Protein AF-A0A0S3PQ22-F1 (afdb_monomer)

Sequence (115 aa):
MLKAAATLPDRRFCWLDGYDRAPSRVWTDNAYGLLGLPLTERETPEWMAVWERDKINAMLTHIERLSGCAWDKTLARIRHISAHDLYATYIRHETALRRSLAYEAKNRAAFAAIT

Mean predicted aligned error: 11.44 Å

Secondary structure (DSSP, 8-state):
--------SSS---------SSTHHHHHHHHHHHTT--GGG--PPPS-----HHHHHHHHHHHHHHHTS-HHHHHHT-SS--HHHHHHHHHHHHHHHHHHHHHHHHHHHHHHT--

Radius of gyration: 17.68 Å; Cα contacts (8 Å, |Δi|>4): 68; chains: 1; bounding box: 52×41×41 Å

Solvent-accessible surface area (backbone atoms only — not comparable to full-atom values): 7324 Å² total; per-residue (Å²): 134,94,79,78,87,79,85,67,98,57,100,67,88,76,87,85,70,91,72,78,84,70,62,60,58,56,16,45,52,48,28,30,58,57,68,74,44,68,80,86,79,69,70,86,68,81,92,77,73,83,89,48,70,70,57,53,52,53,49,43,53,50,34,18,64,76,68,76,42,58,46,68,65,58,54,72,72,54,79,66,74,40,71,64,46,33,49,41,48,43,65,75,40,41,71,59,54,54,49,55,51,54,50,51,52,51,50,52,53,56,55,63,74,77,109

pLDDT: mean 74.69, std 19.52, range [33.69, 95.5]

Organism: NCBI:txid1333996

Foldseek 3Di:
DDDDDDDDPDPDPPPDDDDDPPLLVLQLVVLCVLQVHDCVVGDRFDPDDDDDPVLVVVLQVSSCVVVVHHSVVSVVVDPRYDPRSNSSVCVVCVVVSVVVVVVVVVVVVVVVVVD

Structure (mmCIF, N/CA/C/O backbone):
data_AF-A0A0S3PQ22-F1
#
_entry.id   AF-A0A0S3PQ22-F1
#
loop_
_atom_site.group_PDB
_atom_site.id
_atom_site.type_symbol
_atom_site.label_atom_id
_atom_site.label_alt_id
_atom_site.label_comp_id
_atom_site.label_asym_id
_atom_site.label_entity_id
_atom_site.label_seq_id
_atom_site.pdbx_PDB_ins_code
_atom_site.Cartn_x
_atom_site.Cartn_y
_atom_site.Cartn_z
_atom_site.occupancy
_atom_site.B_iso_or_equiv
_atom_site.auth_seq_id
_atom_site.auth_comp_id
_atom_site.auth_asym_id
_atom_site.auth_atom_id
_atom_site.pdbx_PDB_model_num
ATOM 1 N N . MET A 1 1 ? 21.312 -24.078 -21.806 1.00 36.19 1 MET A N 1
ATOM 2 C CA . MET A 1 1 ? 22.586 -23.444 -22.211 1.00 36.19 1 MET A CA 1
ATOM 3 C C . MET A 1 1 ? 23.017 -22.545 -21.055 1.00 36.19 1 MET A C 1
ATOM 5 O O . MET A 1 1 ? 22.344 -21.560 -20.801 1.00 36.19 1 MET A O 1
ATOM 9 N N . LEU A 1 2 ? 24.028 -22.942 -20.275 1.00 39.50 2 LEU A N 1
ATOM 10 C CA . LEU A 1 2 ? 24.574 -22.142 -19.167 1.00 39.50 2 LEU A CA 1
ATOM 11 C C . LEU A 1 2 ? 25.301 -20.910 -19.721 1.00 39.50 2 LEU A C 1
ATOM 13 O O . LEU A 1 2 ? 26.214 -21.100 -20.523 1.00 39.50 2 LEU A O 1
ATOM 17 N N . LYS A 1 3 ? 24.974 -19.691 -19.263 1.00 33.69 3 LYS A N 1
ATOM 18 C CA . LYS A 1 3 ? 25.870 -18.525 -19.375 1.00 33.69 3 LYS A CA 1
ATOM 19 C C . LYS A 1 3 ? 25.779 -17.592 -18.155 1.00 33.69 3 LYS A C 1
ATOM 21 O O . LYS A 1 3 ? 24.798 -16.895 -17.967 1.00 33.69 3 LYS A O 1
ATOM 26 N N . ALA A 1 4 ? 26.865 -17.650 -17.381 1.00 34.12 4 ALA A N 1
ATOM 27 C CA . ALA A 1 4 ? 27.510 -16.640 -16.536 1.00 34.12 4 ALA A CA 1
ATOM 28 C C . ALA A 1 4 ? 26.653 -15.747 -15.614 1.00 34.12 4 ALA A C 1
ATOM 30 O O . ALA A 1 4 ? 26.206 -14.673 -16.000 1.00 34.12 4 ALA A O 1
ATOM 31 N N . ALA A 1 5 ? 26.612 -16.119 -14.329 1.00 36.78 5 ALA A N 1
ATOM 32 C CA . ALA A 1 5 ? 26.446 -15.158 -13.244 1.00 36.78 5 ALA A CA 1
ATOM 33 C C . ALA A 1 5 ? 27.703 -14.273 -13.175 1.00 36.78 5 ALA A C 1
ATOM 35 O O . ALA A 1 5 ? 28.788 -14.755 -12.845 1.00 36.78 5 ALA A O 1
ATOM 36 N N . ALA A 1 6 ? 27.573 -12.993 -13.520 1.00 37.78 6 ALA A N 1
ATOM 37 C CA . ALA A 1 6 ? 28.614 -12.011 -13.257 1.00 37.78 6 ALA A CA 1
ATOM 38 C C . ALA A 1 6 ? 28.567 -11.636 -11.770 1.00 37.78 6 ALA A C 1
ATOM 40 O O . ALA A 1 6 ? 27.606 -11.036 -11.289 1.00 37.78 6 ALA A O 1
ATOM 41 N N . THR A 1 7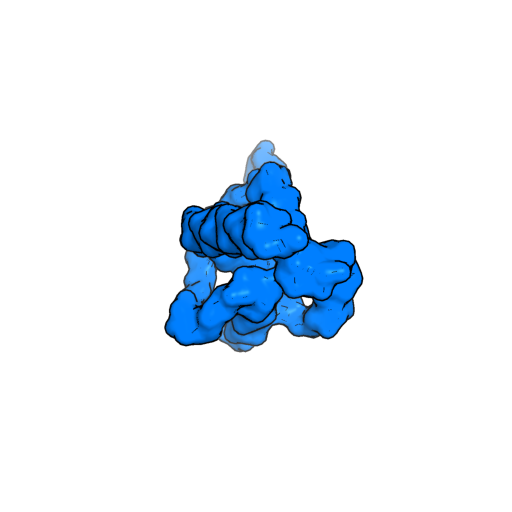 ? 29.601 -12.026 -11.034 1.00 40.28 7 THR A N 1
ATOM 42 C CA . THR A 1 7 ? 29.792 -11.685 -9.625 1.00 40.28 7 THR A CA 1
ATOM 43 C C . THR A 1 7 ? 30.081 -10.187 -9.508 1.00 40.28 7 THR A C 1
ATOM 45 O O . THR A 1 7 ? 31.187 -9.743 -9.810 1.00 40.28 7 THR A O 1
ATOM 48 N N . LEU A 1 8 ? 29.097 -9.388 -9.087 1.00 46.78 8 LEU A N 1
ATOM 49 C CA . LEU A 1 8 ? 29.342 -8.016 -8.635 1.00 46.78 8 LEU A CA 1
ATOM 50 C C . LEU A 1 8 ? 29.775 -8.040 -7.154 1.00 46.78 8 LEU A C 1
ATOM 52 O O . LEU A 1 8 ? 29.238 -8.844 -6.390 1.00 46.78 8 LEU A O 1
ATOM 56 N N . PRO A 1 9 ? 30.735 -7.198 -6.718 1.00 41.19 9 PRO A N 1
ATOM 57 C CA . PRO A 1 9 ? 31.410 -7.355 -5.426 1.00 41.19 9 PRO A CA 1
ATOM 58 C C . PRO A 1 9 ? 30.637 -6.791 -4.228 1.00 41.19 9 PRO A C 1
ATOM 60 O O . PRO A 1 9 ? 31.171 -6.741 -3.124 1.00 41.19 9 PRO A O 1
ATOM 63 N N . ASP A 1 10 ? 29.393 -6.365 -4.409 1.00 44.91 10 ASP A N 1
ATOM 64 C CA . ASP A 1 10 ? 28.584 -5.815 -3.329 1.00 44.91 10 ASP A CA 1
ATOM 65 C C . ASP A 1 10 ? 27.185 -6.422 -3.401 1.00 44.91 10 ASP A C 1
ATOM 67 O O . ASP A 1 10 ? 26.661 -6.649 -4.491 1.00 44.91 10 ASP A O 1
ATOM 71 N N . ARG A 1 11 ? 26.603 -6.741 -2.242 1.00 40.09 11 ARG A N 1
ATOM 72 C CA . ARG A 1 11 ? 25.386 -7.553 -2.052 1.00 40.09 11 ARG A CA 1
ATOM 73 C C . ARG A 1 11 ? 24.111 -6.854 -2.555 1.00 40.09 11 ARG A C 1
ATOM 75 O O . ARG A 1 11 ? 23.161 -6.655 -1.801 1.00 40.09 11 ARG A O 1
ATOM 82 N N . ARG A 1 12 ? 24.061 -6.485 -3.831 1.00 37.31 12 ARG A N 1
ATOM 83 C CA . ARG A 1 12 ? 22.884 -5.958 -4.520 1.00 37.31 12 ARG A CA 1
ATOM 84 C C . ARG A 1 12 ? 22.460 -6.982 -5.559 1.00 37.31 12 ARG A C 1
ATOM 86 O O . ARG A 1 12 ? 23.107 -7.159 -6.585 1.00 37.31 12 ARG A O 1
ATOM 93 N N . PHE A 1 13 ? 21.373 -7.682 -5.260 1.00 37.81 13 PHE A N 1
ATOM 94 C CA . PHE A 1 13 ? 20.723 -8.576 -6.209 1.00 37.81 13 PHE A CA 1
ATOM 95 C C . PHE A 1 13 ? 19.988 -7.730 -7.256 1.00 37.81 13 PHE A C 1
ATOM 97 O O . PHE A 1 13 ? 18.827 -7.378 -7.068 1.00 37.81 13 PHE A O 1
ATOM 104 N N . CYS A 1 14 ? 20.665 -7.380 -8.349 1.00 35.44 14 CYS A N 1
ATOM 105 C CA . CYS A 1 14 ? 19.998 -6.891 -9.552 1.00 35.44 14 CYS A CA 1
ATOM 106 C C . CYS A 1 14 ? 19.603 -8.102 -10.398 1.00 35.44 14 CYS A C 1
ATOM 108 O O . CYS A 1 14 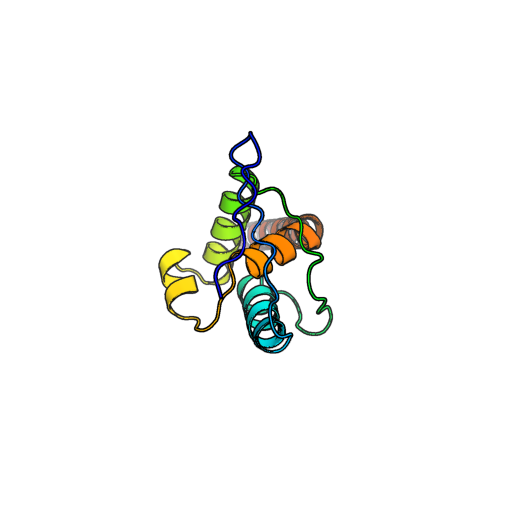? 20.422 -8.647 -11.134 1.00 35.44 14 CYS A O 1
ATOM 110 N N . TRP A 1 15 ? 18.353 -8.541 -10.269 1.00 40.09 15 TRP A N 1
ATOM 111 C CA . TRP A 1 15 ? 17.768 -9.512 -11.189 1.00 40.09 15 TRP A CA 1
ATOM 112 C C . TRP A 1 15 ? 17.426 -8.794 -12.498 1.00 40.09 15 TRP A C 1
ATOM 114 O O . TRP A 1 15 ? 16.365 -8.191 -12.630 1.00 40.09 15 TRP A O 1
ATOM 124 N N . LEU A 1 16 ? 18.360 -8.821 -13.445 1.00 44.22 16 LEU A N 1
ATOM 125 C CA . LEU A 1 16 ? 18.133 -8.464 -14.842 1.00 44.22 16 LEU A CA 1
ATOM 126 C C . LEU A 1 16 ? 18.076 -9.768 -15.633 1.00 44.22 16 LEU A C 1
ATOM 128 O O . LEU A 1 16 ? 19.101 -10.225 -16.114 1.00 44.22 16 LEU A O 1
ATOM 132 N N . ASP A 1 17 ? 16.894 -10.366 -15.748 1.00 38.97 17 ASP A N 1
ATOM 133 C CA . ASP A 1 17 ? 16.624 -11.362 -16.784 1.00 38.97 17 ASP A CA 1
ATOM 134 C C . ASP A 1 17 ? 15.185 -11.200 -17.287 1.00 38.97 17 ASP A C 1
ATOM 136 O O . ASP A 1 17 ? 14.262 -10.902 -16.527 1.00 38.97 17 ASP A O 1
ATOM 140 N N . GLY A 1 18 ? 15.035 -11.305 -18.609 1.00 40.94 18 GLY A N 1
ATOM 141 C CA . GLY A 1 18 ? 13.898 -10.829 -19.394 1.00 40.94 18 GLY A CA 1
ATOM 142 C C . GLY A 1 18 ? 12.526 -11.312 -18.923 1.00 40.94 18 GLY A C 1
ATOM 143 O O . GLY A 1 18 ? 12.221 -12.501 -18.962 1.00 40.94 18 GLY A O 1
ATOM 144 N N . TYR A 1 19 ? 11.669 -10.358 -18.556 1.00 46.16 19 TYR A N 1
ATOM 145 C CA . TYR A 1 19 ? 10.276 -10.608 -18.199 1.00 46.16 19 TYR A CA 1
ATOM 146 C C . TYR A 1 19 ? 9.362 -10.245 -19.373 1.00 46.16 19 TYR A C 1
ATOM 148 O O . TYR A 1 19 ? 9.207 -9.073 -19.726 1.00 46.16 19 TYR A O 1
ATOM 156 N N . ASP A 1 20 ? 8.760 -11.267 -19.981 1.00 42.31 20 ASP A N 1
ATOM 157 C CA . ASP A 1 20 ? 7.625 -11.140 -20.895 1.00 42.31 20 ASP A CA 1
ATOM 158 C C . ASP A 1 20 ? 6.585 -10.163 -20.313 1.00 42.31 20 ASP A C 1
ATOM 160 O O . ASP A 1 20 ? 6.169 -10.299 -19.165 1.00 42.31 20 ASP A O 1
ATOM 164 N N . ARG A 1 21 ? 6.158 -9.161 -21.092 1.00 48.22 21 ARG A N 1
ATOM 165 C CA . ARG A 1 21 ? 5.372 -7.980 -20.655 1.00 48.22 21 ARG A CA 1
ATOM 166 C C . ARG A 1 21 ? 3.916 -8.257 -20.216 1.00 48.22 21 ARG A C 1
ATOM 168 O O . ARG A 1 21 ? 3.131 -7.321 -20.095 1.00 48.22 21 ARG A O 1
ATOM 175 N N . ALA A 1 22 ? 3.523 -9.508 -19.988 1.00 43.28 22 ALA A N 1
ATOM 176 C CA . ALA A 1 22 ? 2.129 -9.896 -19.742 1.00 43.28 22 ALA A CA 1
ATOM 177 C C . ALA A 1 22 ? 1.657 -9.899 -18.262 1.00 43.28 22 ALA A C 1
ATOM 179 O O . ALA A 1 22 ? 0.508 -9.518 -18.027 1.00 43.28 22 ALA A O 1
ATOM 180 N N . PRO A 1 23 ? 2.461 -10.256 -17.236 1.00 57.41 23 PRO A N 1
ATOM 181 C CA . PRO A 1 23 ? 1.998 -10.254 -15.846 1.00 57.41 23 PRO A CA 1
ATOM 182 C C . PRO A 1 23 ? 2.062 -8.873 -15.177 1.00 57.41 23 PRO A C 1
ATOM 184 O O . PRO A 1 23 ? 1.376 -8.668 -14.175 1.00 57.41 23 PRO A O 1
ATOM 187 N N . SER A 1 24 ? 2.787 -7.901 -15.756 1.00 66.19 24 SER A N 1
ATOM 188 C CA . SER A 1 24 ? 2.857 -6.532 -15.217 1.00 66.19 24 SER A CA 1
ATOM 189 C C . SER A 1 24 ? 1.468 -5.917 -15.086 1.00 66.19 24 SER A C 1
ATOM 191 O O . SER A 1 24 ? 1.214 -5.138 -14.168 1.00 66.19 24 SER A O 1
ATOM 193 N N . ARG A 1 25 ? 0.520 -6.313 -15.958 1.00 78.06 25 ARG A N 1
ATOM 194 C CA . ARG A 1 25 ? -0.794 -5.691 -15.940 1.00 78.06 25 ARG A CA 1
ATOM 195 C C . ARG A 1 25 ? -1.577 -6.044 -14.664 1.00 78.06 25 ARG A C 1
ATOM 197 O O . ARG A 1 25 ? -2.042 -5.160 -13.955 1.00 78.06 25 ARG A O 1
ATOM 204 N N . VAL A 1 26 ? -1.700 -7.320 -14.338 1.00 85.31 26 VAL A N 1
ATOM 205 C CA . VAL A 1 26 ? -2.459 -7.731 -13.148 1.00 85.31 26 VAL A CA 1
ATOM 206 C C . VAL A 1 26 ? -1.765 -7.258 -11.868 1.00 85.31 26 VAL A C 1
ATOM 208 O O . VAL A 1 26 ? -2.422 -6.848 -10.915 1.00 85.31 26 VAL A O 1
ATOM 211 N N . TRP A 1 27 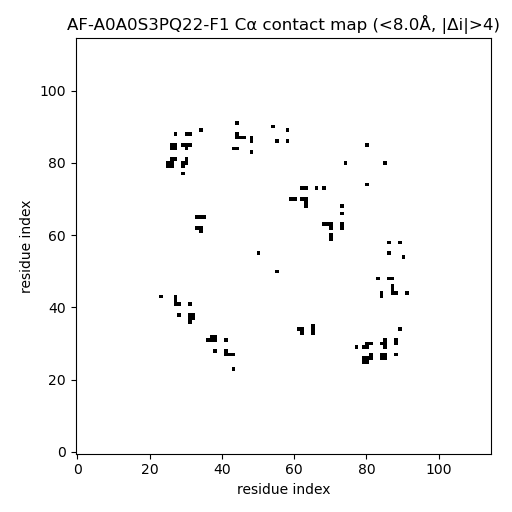? -0.433 -7.243 -11.859 1.00 86.50 27 TRP A N 1
ATOM 212 C CA . TRP A 1 27 ? 0.340 -6.831 -10.690 1.00 86.50 27 TRP A CA 1
ATOM 213 C C . TRP A 1 27 ? 0.195 -5.347 -10.373 1.00 86.50 27 TRP A C 1
ATOM 215 O O . TRP A 1 27 ? -0.042 -5.003 -9.217 1.00 86.50 27 TRP A O 1
ATOM 225 N N . THR A 1 28 ? 0.266 -4.471 -11.381 1.00 86.50 28 THR A N 1
ATOM 226 C CA . THR A 1 28 ? 0.020 -3.042 -11.159 1.00 86.50 28 THR A CA 1
ATOM 227 C C . THR A 1 28 ? -1.438 -2.784 -10.758 1.00 86.50 28 THR A C 1
ATOM 229 O O . THR A 1 28 ? -1.666 -1.949 -9.893 1.00 86.50 28 THR A O 1
ATOM 232 N N . ASP A 1 29 ? -2.428 -3.498 -11.314 1.00 88.25 29 ASP A N 1
ATOM 233 C CA . ASP A 1 29 ? -3.834 -3.337 -10.888 1.00 88.25 29 ASP A CA 1
ATOM 234 C C . ASP A 1 29 ? -4.019 -3.688 -9.413 1.00 88.25 29 ASP A C 1
ATOM 236 O O . ASP A 1 29 ? -4.607 -2.923 -8.650 1.00 88.25 29 ASP A O 1
ATOM 240 N N . ASN A 1 30 ? -3.461 -4.823 -8.996 1.00 91.38 30 ASN A N 1
ATOM 241 C CA . ASN A 1 30 ? -3.506 -5.249 -7.605 1.00 91.38 30 ASN A CA 1
ATOM 242 C C . ASN A 1 30 ? -2.761 -4.277 -6.686 1.00 91.38 30 ASN A C 1
ATOM 244 O O . ASN A 1 30 ? -3.232 -4.017 -5.583 1.00 91.38 30 ASN A O 1
ATOM 248 N N . ALA A 1 31 ? -1.636 -3.708 -7.133 1.00 91.31 31 ALA A N 1
ATOM 249 C CA . ALA A 1 31 ? -0.919 -2.678 -6.389 1.00 91.31 31 ALA A CA 1
ATOM 250 C C . ALA A 1 31 ? -1.768 -1.412 -6.200 1.00 91.31 31 ALA A C 1
ATOM 252 O O . ALA A 1 31 ? -1.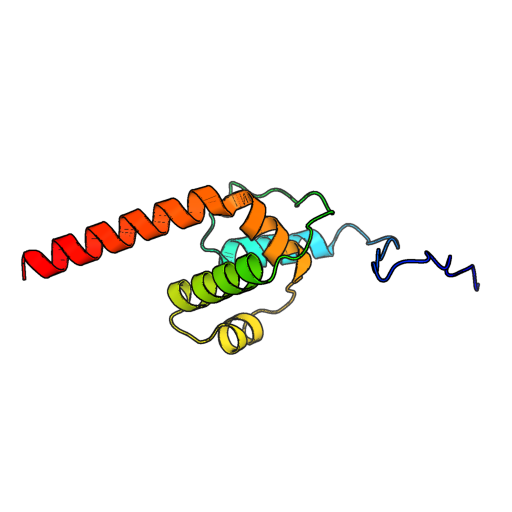895 -0.929 -5.078 1.00 91.31 31 ALA A O 1
ATOM 253 N N . TYR A 1 32 ? -2.398 -0.908 -7.264 1.00 92.06 32 TYR A N 1
ATOM 254 C CA . TYR A 1 32 ? -3.290 0.250 -7.176 1.00 92.06 32 TYR A CA 1
ATOM 255 C C . TYR A 1 32 ? -4.488 -0.036 -6.262 1.00 92.06 32 TYR A C 1
ATOM 257 O O . TYR A 1 32 ? -4.784 0.766 -5.380 1.00 92.06 32 TYR A O 1
ATOM 265 N N . GLY A 1 33 ? -5.121 -1.205 -6.401 1.00 91.56 33 GLY A N 1
ATOM 266 C CA . GLY A 1 33 ? -6.242 -1.615 -5.555 1.00 91.56 33 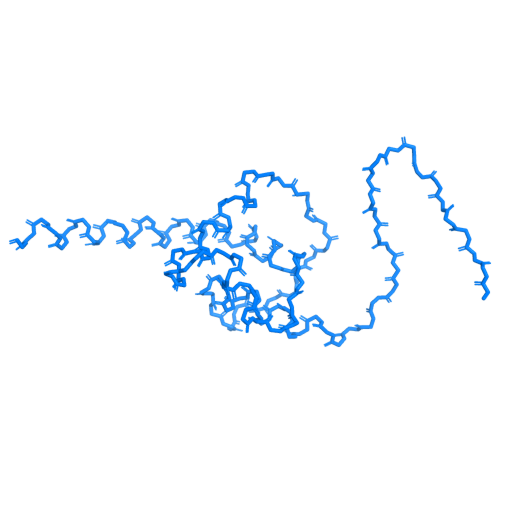GLY A CA 1
ATOM 267 C C . GLY A 1 33 ? -5.870 -1.737 -4.073 1.00 91.56 33 GLY A C 1
ATOM 268 O O . GLY A 1 33 ? -6.593 -1.236 -3.215 1.00 91.56 33 GLY A O 1
ATOM 269 N N . LEU A 1 34 ? -4.716 -2.336 -3.763 1.00 92.56 34 LEU A N 1
ATOM 270 C CA . LEU A 1 34 ? -4.191 -2.445 -2.395 1.00 92.56 34 LEU A CA 1
ATOM 271 C C . LEU A 1 34 ? -3.906 -1.088 -1.745 1.00 92.56 34 LEU A C 1
ATOM 273 O O . LEU A 1 34 ? -4.000 -0.960 -0.525 1.00 92.56 34 LEU A O 1
ATOM 277 N N . LEU A 1 35 ? -3.542 -0.096 -2.555 1.00 92.19 35 LEU A N 1
ATOM 278 C CA . LEU A 1 35 ? -3.219 1.259 -2.117 1.00 92.19 35 LEU A CA 1
ATOM 279 C C . LEU A 1 35 ? -4.417 2.217 -2.208 1.00 92.19 35 LEU A C 1
ATOM 281 O O . LEU A 1 35 ? -4.260 3.410 -1.960 1.00 92.19 35 LEU A O 1
ATOM 285 N N . GLY A 1 36 ? -5.604 1.723 -2.580 1.00 90.56 36 GLY A N 1
ATOM 286 C CA . GLY A 1 36 ? -6.805 2.548 -2.737 1.00 90.56 36 GLY A CA 1
ATOM 287 C C . GLY A 1 36 ? -6.684 3.614 -3.831 1.00 90.56 36 GLY A C 1
ATOM 288 O O . GLY A 1 36 ? -7.390 4.619 -3.792 1.00 90.56 36 GLY A O 1
ATOM 289 N N . LEU A 1 37 ? -5.774 3.421 -4.788 1.00 88.31 37 LEU A N 1
ATOM 290 C CA . LEU A 1 37 ? -5.523 4.355 -5.879 1.00 88.31 37 LEU A CA 1
ATOM 291 C C . LEU A 1 37 ? -6.506 4.120 -7.036 1.00 88.31 37 LEU A C 1
ATOM 293 O O . LEU A 1 37 ? -6.869 2.974 -7.323 1.00 88.31 37 LEU A O 1
ATOM 297 N N . PRO A 1 38 ? -6.913 5.179 -7.756 1.00 85.50 38 PRO A N 1
ATOM 298 C CA . PRO A 1 38 ? -7.771 5.034 -8.921 1.00 85.50 38 PRO A CA 1
ATOM 299 C C . PRO A 1 38 ? -7.025 4.328 -10.062 1.00 85.50 38 PRO A C 1
ATOM 301 O O . PRO A 1 38 ? -5.942 4.742 -10.474 1.00 85.50 38 PRO A O 1
ATOM 304 N N . LEU A 1 39 ? -7.639 3.291 -10.641 1.00 76.94 39 LEU A N 1
ATOM 305 C CA . LEU A 1 39 ? -7.066 2.525 -11.761 1.00 76.94 39 LEU A CA 1
ATOM 306 C C . LEU A 1 39 ? -6.875 3.351 -13.050 1.00 76.94 39 LEU A C 1
ATOM 308 O O . LEU A 1 39 ? -6.271 2.867 -14.004 1.00 76.94 39 LEU A O 1
ATOM 312 N N . THR A 1 40 ? -7.390 4.581 -13.106 1.00 72.75 40 THR A N 1
ATOM 313 C CA . THR A 1 40 ? -7.228 5.499 -14.242 1.00 72.75 40 THR A CA 1
ATOM 314 C C . THR A 1 40 ? -5.852 6.160 -14.295 1.00 72.75 40 THR A C 1
ATOM 316 O O . THR A 1 40 ? -5.418 6.547 -15.372 1.00 72.75 40 THR A O 1
ATOM 319 N N . GLU A 1 41 ? -5.142 6.270 -13.170 1.00 65.19 41 GLU A N 1
ATOM 320 C CA . GLU A 1 41 ? -3.814 6.912 -13.081 1.00 65.19 41 GLU A CA 1
ATOM 321 C C . GLU A 1 41 ? -2.673 5.912 -13.268 1.00 65.19 41 GLU A C 1
ATOM 323 O O . GLU A 1 41 ? -1.593 6.017 -12.679 1.00 65.19 41 GLU A O 1
A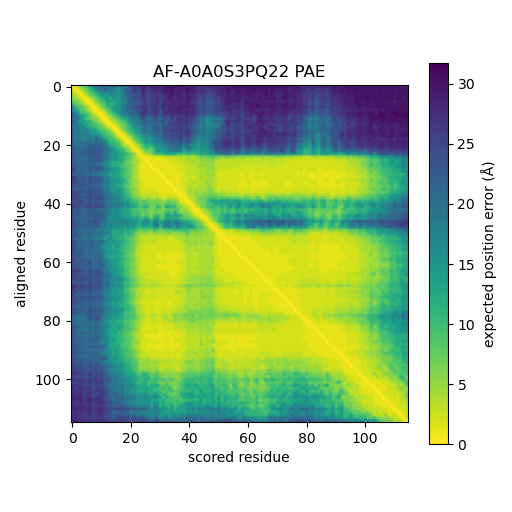TOM 328 N N . ARG A 1 42 ? -2.958 4.852 -14.013 1.00 65.62 42 ARG A N 1
ATOM 329 C CA . ARG A 1 42 ? -2.167 3.647 -13.962 1.00 65.62 42 ARG A CA 1
ATOM 330 C C . ARG A 1 42 ? -0.976 3.721 -14.892 1.00 65.62 42 ARG A C 1
ATOM 332 O O . ARG A 1 42 ? -1.112 3.734 -16.110 1.00 65.62 42 ARG A O 1
ATOM 339 N N . GLU A 1 43 ? 0.196 3.656 -14.289 1.00 68.31 43 GLU A N 1
ATOM 340 C CA . GLU A 1 43 ? 1.456 3.644 -15.006 1.00 68.31 43 GLU A CA 1
ATOM 341 C C . GLU A 1 43 ? 2.351 2.541 -14.451 1.00 68.31 43 GLU A C 1
ATOM 343 O O . GLU A 1 43 ? 2.402 2.307 -13.242 1.00 68.31 43 GLU A O 1
ATOM 348 N N . THR A 1 44 ? 3.043 1.835 -15.343 1.00 65.00 44 THR A N 1
ATOM 349 C CA . THR A 1 44 ? 3.997 0.803 -14.941 1.00 65.00 44 THR A CA 1
ATOM 350 C C . THR A 1 44 ? 5.206 1.480 -14.295 1.00 65.00 44 THR A C 1
ATOM 352 O O . THR A 1 44 ? 5.803 2.349 -14.932 1.00 65.00 44 THR A O 1
ATOM 355 N N . PRO A 1 45 ? 5.579 1.125 -13.054 1.00 63.03 45 PRO A N 1
ATOM 356 C CA . PRO A 1 45 ? 6.717 1.754 -12.402 1.00 63.03 45 PRO A CA 1
ATOM 357 C C . PRO A 1 45 ? 8.026 1.484 -13.154 1.00 63.03 45 PRO A C 1
ATOM 359 O O . PRO A 1 45 ? 8.294 0.352 -13.566 1.00 63.03 45 PRO A O 1
ATOM 362 N N . GLU A 1 46 ? 8.862 2.512 -13.307 1.00 63.75 46 GLU A N 1
ATOM 363 C CA . GLU A 1 46 ? 10.224 2.331 -13.806 1.00 63.75 46 GLU A CA 1
ATOM 364 C C . GLU A 1 46 ? 11.102 1.696 -12.715 1.00 63.75 46 GLU A C 1
ATOM 366 O O . GLU A 1 46 ? 11.056 2.029 -11.529 1.00 63.75 46 GLU A O 1
ATOM 371 N N . TRP A 1 47 ? 11.848 0.679 -13.124 1.00 60.53 47 TRP A N 1
ATOM 372 C CA . TRP A 1 47 ? 12.317 -0.424 -12.292 1.00 60.53 47 TRP A CA 1
ATOM 373 C C . TRP A 1 47 ? 13.686 -0.134 -11.683 1.00 60.53 47 TRP A C 1
ATOM 375 O O . TRP A 1 47 ? 14.665 -0.751 -12.070 1.00 60.53 47 TRP A O 1
ATOM 385 N N . MET A 1 48 ? 13.750 0.761 -10.693 1.00 57.41 48 MET A N 1
ATOM 386 C CA . MET A 1 48 ? 14.826 0.806 -9.687 1.00 57.41 48 MET A CA 1
ATOM 387 C C . MET A 1 48 ? 14.347 1.539 -8.429 1.00 57.41 48 MET A C 1
ATOM 389 O O . MET A 1 48 ? 14.602 2.726 -8.246 1.00 57.41 48 MET A O 1
ATOM 393 N N . ALA A 1 49 ? 13.660 0.828 -7.537 1.00 61.50 49 ALA A N 1
ATOM 394 C CA . ALA A 1 49 ? 13.335 1.356 -6.218 1.00 61.50 49 ALA A CA 1
ATOM 395 C C . ALA A 1 49 ? 14.304 0.763 -5.187 1.00 61.50 49 ALA A C 1
ATOM 397 O O . ALA A 1 49 ? 14.367 -0.456 -5.007 1.00 61.50 49 ALA A O 1
ATOM 398 N N . VAL A 1 50 ? 15.075 1.620 -4.515 1.00 78.56 50 VAL A N 1
ATOM 399 C CA . VAL A 1 50 ? 15.818 1.217 -3.318 1.00 78.56 50 VAL A CA 1
ATOM 400 C C . VAL A 1 50 ? 14.795 0.928 -2.223 1.00 78.56 50 VAL A C 1
ATOM 402 O O . VAL A 1 50 ? 13.911 1.741 -1.946 1.00 78.56 50 VAL A O 1
ATOM 405 N N . TRP A 1 51 ? 14.889 -0.258 -1.630 1.00 84.25 51 TRP A N 1
ATOM 406 C CA . TRP A 1 51 ? 13.993 -0.683 -0.564 1.00 84.25 51 TRP A CA 1
ATOM 407 C C . TRP A 1 51 ? 14.424 -0.041 0.753 1.00 84.25 51 TRP A C 1
ATOM 409 O O . TRP A 1 51 ? 15.454 -0.395 1.325 1.00 84.25 51 TRP A O 1
ATOM 419 N N . GLU A 1 52 ? 13.619 0.893 1.243 1.00 89.00 52 GLU A N 1
ATOM 420 C CA . GLU A 1 52 ? 13.813 1.546 2.531 1.00 89.00 52 GLU A CA 1
ATOM 421 C C . GLU A 1 52 ? 12.845 0.942 3.546 1.00 89.00 52 GLU A C 1
ATOM 423 O O . GLU A 1 52 ? 11.629 0.942 3.342 1.00 89.00 52 GLU A O 1
ATOM 428 N N . ARG A 1 53 ? 13.371 0.440 4.669 1.00 90.50 53 ARG A N 1
ATOM 429 C CA . ARG A 1 53 ? 12.565 -0.220 5.710 1.00 90.50 53 ARG A CA 1
ATOM 430 C C . ARG A 1 53 ? 11.388 0.645 6.168 1.00 90.50 53 ARG A C 1
ATOM 432 O O . ARG A 1 53 ? 10.274 0.143 6.285 1.00 90.50 53 ARG A O 1
ATOM 439 N N . ASP A 1 54 ? 11.623 1.934 6.384 1.00 91.81 54 ASP A N 1
ATOM 440 C CA . ASP A 1 54 ? 10.591 2.851 6.871 1.00 91.81 54 ASP A CA 1
ATOM 441 C C . ASP A 1 54 ? 9.471 3.043 5.845 1.00 91.81 54 ASP A C 1
ATOM 443 O O . ASP A 1 54 ? 8.296 3.109 6.207 1.00 91.81 54 ASP A O 1
ATOM 447 N N . LYS A 1 55 ? 9.814 3.044 4.553 1.00 89.75 55 LYS A N 1
ATOM 448 C CA . LYS A 1 55 ? 8.842 3.137 3.460 1.00 89.75 55 LYS A CA 1
ATOM 449 C C . LYS A 1 55 ? 8.014 1.866 3.332 1.00 89.75 55 LYS A C 1
ATOM 451 O O . LYS A 1 55 ? 6.801 1.959 3.166 1.00 89.75 55 LYS A O 1
ATOM 456 N N . ILE A 1 56 ? 8.638 0.696 3.476 1.00 93.06 56 ILE A N 1
ATOM 457 C CA . ILE A 1 56 ? 7.928 -0.590 3.519 1.00 93.06 56 ILE A CA 1
ATOM 458 C C . ILE A 1 56 ? 6.939 -0.595 4.687 1.00 93.06 56 ILE A C 1
ATOM 460 O O . ILE A 1 56 ? 5.766 -0.894 4.496 1.00 93.06 56 ILE A O 1
ATOM 464 N N . ASN A 1 57 ? 7.382 -0.212 5.885 1.00 94.50 57 ASN A N 1
ATOM 465 C CA . ASN A 1 57 ? 6.521 -0.183 7.067 1.00 94.50 57 ASN A CA 1
ATOM 466 C C . ASN A 1 57 ? 5.350 0.792 6.899 1.00 94.50 57 ASN A C 1
ATOM 468 O O . ASN A 1 57 ? 4.215 0.455 7.239 1.00 94.50 57 ASN A O 1
ATOM 472 N N . ALA A 1 58 ? 5.599 1.978 6.338 1.00 93.00 58 ALA A N 1
ATOM 473 C CA . ALA A 1 58 ? 4.554 2.957 6.061 1.00 93.00 58 ALA A CA 1
ATOM 474 C C . ALA A 1 58 ? 3.542 2.443 5.020 1.00 93.00 58 ALA A C 1
ATOM 476 O O . ALA A 1 58 ? 2.335 2.612 5.202 1.00 93.00 58 ALA A O 1
ATOM 477 N N . MET A 1 59 ? 4.019 1.753 3.980 1.00 94.75 59 MET A N 1
ATOM 478 C CA . MET A 1 59 ? 3.181 1.101 2.972 1.00 94.75 59 MET A CA 1
ATOM 479 C C . MET A 1 59 ? 2.299 0.008 3.581 1.00 94.75 59 MET A C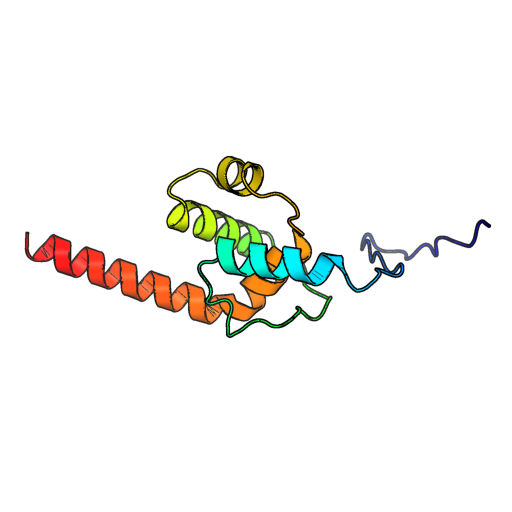 1
ATOM 481 O O . MET A 1 59 ? 1.090 0.006 3.363 1.00 94.75 59 MET A O 1
ATOM 485 N N . LEU A 1 60 ? 2.876 -0.904 4.368 1.00 95.50 60 LEU A N 1
ATOM 486 C CA . LEU A 1 60 ? 2.120 -1.978 5.017 1.00 95.50 60 LEU A CA 1
ATOM 487 C C . LEU A 1 60 ? 1.077 -1.405 5.983 1.00 95.50 60 LEU A C 1
ATOM 489 O O . LEU A 1 60 ? -0.092 -1.763 5.890 1.00 95.50 60 LEU A O 1
ATOM 493 N N . THR A 1 61 ? 1.459 -0.429 6.811 1.00 94.44 61 THR A N 1
ATOM 494 C CA . THR A 1 61 ? 0.532 0.290 7.706 1.00 94.44 61 THR A CA 1
ATOM 495 C C . THR A 1 61 ? -0.617 0.939 6.924 1.00 94.44 61 THR A C 1
ATOM 497 O O . THR A 1 61 ? -1.766 0.958 7.369 1.00 94.44 61 THR A O 1
ATOM 500 N N . HIS A 1 62 ? -0.329 1.488 5.741 1.00 94.00 62 HIS A N 1
ATOM 501 C CA . HIS A 1 62 ? -1.354 2.064 4.880 1.00 94.00 62 HIS A CA 1
ATOM 502 C C . HIS A 1 62 ? -2.354 1.002 4.394 1.00 94.00 62 HIS A C 1
ATOM 504 O O . HIS A 1 62 ? -3.560 1.221 4.520 1.00 94.00 62 HIS A O 1
ATOM 510 N N . ILE A 1 63 ? -1.863 -0.148 3.921 1.00 93.94 63 ILE A N 1
ATOM 511 C CA . ILE A 1 63 ? -2.688 -1.290 3.490 1.00 93.94 63 ILE A CA 1
ATOM 512 C C . ILE A 1 63 ? -3.565 -1.798 4.641 1.00 93.94 63 ILE A C 1
ATOM 514 O O . ILE A 1 63 ? -4.755 -2.061 4.449 1.00 93.94 63 ILE A O 1
ATOM 518 N N . GLU A 1 64 ? -3.013 -1.909 5.849 1.00 94.50 64 GLU A N 1
ATOM 519 C CA . GLU A 1 64 ? -3.768 -2.354 7.026 1.00 94.50 64 GLU A CA 1
ATOM 520 C C . GLU A 1 64 ? -4.926 -1.427 7.341 1.00 94.50 64 GLU A C 1
ATOM 522 O O . GLU A 1 64 ? -6.051 -1.875 7.557 1.00 94.50 64 GLU A O 1
ATOM 527 N N . ARG A 1 65 ? -4.676 -0.117 7.308 1.00 91.44 65 ARG A N 1
ATOM 528 C CA . ARG A 1 65 ? -5.727 0.859 7.574 1.00 91.44 65 ARG A CA 1
ATOM 529 C C . ARG A 1 65 ? -6.832 0.813 6.521 1.00 91.44 65 ARG A C 1
ATOM 531 O O . ARG A 1 65 ? -7.995 0.902 6.899 1.00 91.44 65 ARG A O 1
ATOM 538 N N . LEU A 1 66 ? -6.491 0.694 5.235 1.00 91.69 66 LEU A N 1
ATOM 539 C CA . LEU A 1 66 ? -7.494 0.620 4.166 1.00 91.69 66 LEU A CA 1
ATOM 540 C C . LEU A 1 66 ? -8.334 -0.657 4.252 1.00 91.69 66 LEU A C 1
ATOM 542 O O . LEU A 1 66 ? -9.544 -0.622 4.054 1.00 91.69 66 LEU A O 1
ATOM 546 N N . SER A 1 67 ? -7.693 -1.784 4.555 1.00 91.12 67 SER A N 1
ATOM 547 C CA . SER A 1 67 ? -8.354 -3.092 4.595 1.00 91.12 67 SER A CA 1
ATOM 548 C C . SER A 1 67 ? -9.029 -3.419 5.932 1.00 91.12 67 SER A C 1
ATOM 550 O O . SER A 1 67 ? -9.826 -4.355 5.997 1.00 91.12 67 SER A O 1
ATOM 552 N N . GLY A 1 68 ? -8.697 -2.698 7.008 1.00 93.25 68 GLY A N 1
ATOM 553 C CA . GLY A 1 68 ? -9.143 -3.001 8.371 1.00 93.25 68 GLY A CA 1
ATOM 554 C C . GLY A 1 68 ? -8.605 -4.330 8.920 1.00 93.25 68 GLY A C 1
ATOM 555 O O . GLY A 1 68 ? -9.146 -4.859 9.888 1.00 93.25 68 GLY A O 1
ATOM 556 N N . CYS A 1 69 ? -7.577 -4.904 8.289 1.00 93.19 69 CYS A N 1
ATOM 557 C CA . CYS A 1 69 ? -6.985 -6.203 8.612 1.00 93.19 69 CYS A CA 1
ATOM 558 C C . CYS A 1 69 ? -5.455 -6.096 8.642 1.00 93.19 69 CYS A C 1
ATOM 560 O O . CYS A 1 69 ? -4.897 -5.188 8.039 1.00 93.19 69 CYS A O 1
ATOM 562 N N . ALA A 1 70 ? -4.778 -7.048 9.290 1.00 94.44 70 ALA A N 1
ATOM 563 C CA . ALA A 1 70 ? -3.316 -7.147 9.235 1.00 94.44 70 ALA A CA 1
ATOM 564 C C . ALA A 1 70 ? -2.818 -7.340 7.787 1.00 94.44 70 ALA A C 1
ATOM 566 O O . ALA A 1 70 ? -3.490 -7.999 6.981 1.00 94.44 70 ALA A O 1
ATOM 567 N N . TRP A 1 71 ? -1.662 -6.756 7.451 1.00 93.94 71 TRP A N 1
ATOM 568 C CA . TRP A 1 71 ? -1.207 -6.636 6.059 1.00 93.94 71 TRP A CA 1
ATOM 569 C C . TRP A 1 71 ? -1.004 -8.007 5.418 1.00 93.94 71 TRP A C 1
ATOM 571 O O . TRP A 1 71 ? -1.337 -8.204 4.253 1.00 93.94 71 TRP A O 1
ATOM 581 N N . ASP A 1 72 ? -0.508 -8.968 6.190 1.00 93.50 72 ASP A N 1
ATOM 582 C CA . ASP A 1 72 ? -0.237 -10.339 5.772 1.00 93.50 72 ASP A CA 1
ATOM 583 C C . ASP A 1 72 ? -1.523 -11.046 5.328 1.00 93.50 72 ASP A C 1
ATOM 585 O O . ASP A 1 72 ? -1.571 -11.650 4.254 1.00 93.50 72 ASP A O 1
ATOM 589 N N . LYS A 1 73 ? -2.607 -10.886 6.093 1.00 94.06 73 LYS A N 1
ATOM 590 C CA . LYS A 1 73 ? -3.937 -11.408 5.756 1.00 94.06 73 LYS A CA 1
ATOM 591 C C . LYS A 1 73 ? -4.523 -10.724 4.529 1.00 94.06 73 LYS A C 1
ATOM 593 O O . LYS A 1 73 ? -5.184 -11.384 3.727 1.00 94.06 73 LYS A O 1
ATOM 598 N N . THR A 1 74 ? -4.308 -9.421 4.382 1.00 93.00 74 THR A N 1
ATOM 599 C CA . THR A 1 74 ? -4.790 -8.662 3.223 1.00 93.00 74 THR A CA 1
ATOM 600 C C . THR A 1 74 ? -4.070 -9.091 1.947 1.00 93.00 74 THR A C 1
ATOM 602 O O . THR A 1 74 ? -4.732 -9.399 0.957 1.00 93.00 74 THR A O 1
ATOM 605 N N . LEU A 1 75 ? -2.739 -9.213 1.978 1.00 90.62 75 LEU A N 1
ATOM 606 C CA . LEU A 1 75 ? -1.958 -9.684 0.833 1.00 90.62 75 LEU A CA 1
ATOM 607 C C . LEU A 1 75 ? -2.272 -11.144 0.485 1.00 90.62 75 LEU A C 1
ATOM 609 O O . LEU A 1 75 ? -2.417 -11.467 -0.690 1.00 90.62 75 LEU A O 1
ATOM 613 N N . ALA A 1 76 ? -2.460 -12.018 1.479 1.00 91.75 76 ALA A N 1
ATOM 614 C CA . ALA A 1 76 ? -2.771 -13.432 1.248 1.00 91.75 76 ALA A CA 1
ATOM 615 C C . ALA A 1 76 ? -4.098 -13.670 0.496 1.00 91.75 76 ALA A C 1
ATOM 617 O O . ALA A 1 76 ? -4.287 -14.732 -0.098 1.00 91.75 76 ALA A O 1
ATOM 618 N N . ARG A 1 77 ? -5.026 -12.702 0.503 1.00 91.00 77 ARG A N 1
ATOM 619 C CA . ARG A 1 77 ? -6.312 -12.787 -0.216 1.00 91.00 77 ARG A CA 1
ATOM 620 C C . ARG A 1 77 ? -6.201 -12.463 -1.703 1.00 91.00 77 ARG A C 1
ATOM 622 O O . ARG A 1 77 ? -7.130 -12.756 -2.454 1.00 91.00 77 ARG A O 1
ATOM 629 N N . ILE A 1 78 ? -5.099 -11.860 -2.135 1.00 87.62 78 ILE A N 1
ATOM 630 C CA . ILE A 1 78 ? -4.934 -11.367 -3.498 1.00 87.62 78 ILE A CA 1
ATOM 631 C C . ILE A 1 78 ? -3.954 -12.276 -4.230 1.00 87.62 78 ILE A C 1
ATOM 633 O O . ILE A 1 78 ? -2.833 -12.524 -3.792 1.00 87.62 78 ILE A O 1
ATOM 637 N N . ARG A 1 79 ? -4.383 -12.793 -5.381 1.00 83.50 79 ARG A N 1
ATOM 638 C CA . ARG A 1 79 ? -3.513 -13.574 -6.264 1.00 83.50 79 ARG A CA 1
ATOM 639 C C . ARG A 1 79 ? -2.737 -12.635 -7.173 1.00 83.50 79 ARG A C 1
ATOM 641 O O . ARG A 1 79 ? -3.266 -11.605 -7.569 1.00 83.50 79 ARG A O 1
ATOM 648 N N . HIS A 1 80 ? -1.534 -13.042 -7.572 1.00 86.12 80 HIS A N 1
ATOM 649 C CA . HIS A 1 80 ? -0.704 -12.299 -8.525 1.00 86.12 80 HIS A CA 1
ATOM 650 C C . HIS A 1 80 ? -0.342 -10.897 -8.006 1.00 86.12 80 HIS A C 1
ATOM 652 O O . HIS A 1 80 ? -0.780 -9.883 -8.542 1.00 86.12 80 HIS A O 1
ATOM 658 N N . ILE A 1 81 ? 0.465 -10.847 -6.946 1.00 84.88 81 ILE A N 1
ATOM 659 C CA . ILE A 1 81 ? 1.065 -9.608 -6.441 1.00 84.88 81 ILE A CA 1
ATOM 660 C C . ILE A 1 81 ? 2.563 -9.647 -6.715 1.00 84.88 81 ILE A C 1
ATOM 662 O O . ILE A 1 81 ? 3.222 -10.655 -6.464 1.00 84.88 81 ILE A O 1
ATOM 666 N N . SER A 1 82 ? 3.096 -8.518 -7.164 1.00 87.44 82 SER A N 1
ATOM 667 C CA . SER A 1 82 ? 4.526 -8.247 -7.186 1.00 87.44 82 SER A CA 1
ATOM 668 C C . SER A 1 82 ? 4.845 -7.275 -6.061 1.00 87.44 82 SER A C 1
ATOM 670 O O . SER A 1 82 ? 4.323 -6.160 -6.020 1.00 87.44 82 SER A O 1
ATOM 672 N N . ALA A 1 83 ? 5.705 -7.696 -5.132 1.00 88.25 83 ALA A N 1
ATOM 673 C CA . ALA A 1 83 ? 6.162 -6.827 -4.053 1.00 88.25 83 ALA A CA 1
ATOM 674 C C . ALA A 1 83 ? 6.899 -5.593 -4.612 1.00 88.25 83 ALA A C 1
ATOM 676 O O . ALA A 1 83 ? 6.792 -4.505 -4.053 1.00 88.25 83 ALA A O 1
ATOM 677 N N . HIS A 1 84 ? 7.581 -5.754 -5.750 1.00 86.56 84 HIS A N 1
ATOM 678 C CA . HIS A 1 84 ? 8.224 -4.662 -6.474 1.00 86.56 84 HIS A CA 1
ATOM 679 C C . HIS A 1 84 ? 7.216 -3.652 -7.021 1.00 86.56 84 HIS A C 1
ATOM 681 O O . HIS A 1 84 ? 7.379 -2.460 -6.773 1.00 86.56 84 HIS A O 1
ATOM 687 N N . ASP A 1 85 ? 6.170 -4.105 -7.718 1.00 86.44 85 ASP A N 1
ATOM 688 C CA . ASP A 1 85 ? 5.157 -3.197 -8.271 1.00 86.44 85 ASP A CA 1
ATOM 689 C C . ASP A 1 85 ? 4.387 -2.491 -7.161 1.00 86.44 85 ASP A C 1
ATOM 691 O O . ASP A 1 85 ? 4.124 -1.294 -7.261 1.00 86.44 85 ASP A O 1
ATOM 695 N N . LEU A 1 86 ? 4.076 -3.205 -6.077 1.00 90.31 86 LEU A N 1
ATOM 696 C CA . LEU A 1 86 ? 3.421 -2.632 -4.907 1.00 90.31 86 LEU A CA 1
ATOM 697 C C . LEU A 1 86 ? 4.276 -1.527 -4.272 1.00 90.31 86 LEU A C 1
ATOM 699 O O . LEU A 1 86 ? 3.790 -0.414 -4.075 1.00 90.31 86 LEU A O 1
ATOM 703 N N . TYR A 1 87 ? 5.556 -1.805 -4.014 1.00 90.19 87 TYR A N 1
ATOM 704 C CA . TYR A 1 87 ? 6.468 -0.833 -3.414 1.00 90.19 87 TYR A CA 1
ATOM 705 C C . TYR A 1 87 ? 6.735 0.362 -4.332 1.00 90.19 87 TYR A C 1
ATOM 707 O O . TYR A 1 87 ? 6.646 1.509 -3.899 1.00 90.19 87 TYR A O 1
ATOM 715 N N . ALA A 1 88 ? 7.009 0.120 -5.613 1.00 88.19 88 ALA A N 1
ATOM 716 C CA . ALA A 1 88 ? 7.280 1.188 -6.566 1.00 88.19 88 ALA A CA 1
ATOM 717 C C . ALA A 1 88 ? 6.043 2.077 -6.796 1.00 88.19 88 ALA A C 1
ATOM 719 O O . ALA A 1 88 ? 6.169 3.302 -6.842 1.00 88.19 88 ALA A O 1
ATOM 720 N N . THR A 1 89 ? 4.841 1.486 -6.840 1.00 88.94 89 THR A N 1
ATOM 721 C CA . THR A 1 89 ? 3.577 2.240 -6.880 1.00 88.94 89 THR A CA 1
ATOM 722 C C . THR A 1 89 ? 3.405 3.078 -5.613 1.00 88.94 89 THR A C 1
ATOM 724 O O . THR A 1 89 ? 3.087 4.263 -5.699 1.00 88.94 89 THR A O 1
ATOM 727 N N . TYR A 1 90 ? 3.675 2.510 -4.434 1.00 91.12 90 TYR A N 1
ATOM 728 C CA . TYR A 1 90 ? 3.586 3.249 -3.176 1.00 91.12 90 TYR A CA 1
ATOM 729 C C . TYR A 1 90 ? 4.534 4.451 -3.136 1.00 91.12 90 TYR A C 1
ATOM 731 O O . TYR A 1 90 ? 4.090 5.551 -2.825 1.00 91.12 90 TYR A O 1
ATOM 739 N N . ILE A 1 91 ? 5.814 4.274 -3.478 1.00 89.81 91 ILE A N 1
ATOM 740 C CA . ILE A 1 91 ? 6.806 5.362 -3.468 1.00 89.81 91 ILE A CA 1
ATOM 741 C C . ILE A 1 91 ? 6.401 6.487 -4.416 1.00 89.81 91 ILE A C 1
ATOM 743 O O . ILE A 1 91 ? 6.442 7.659 -4.042 1.00 89.81 91 ILE A O 1
ATOM 747 N N . ARG A 1 92 ? 5.950 6.132 -5.621 1.00 88.25 92 ARG A N 1
ATOM 748 C CA . ARG A 1 92 ? 5.490 7.100 -6.616 1.00 88.25 92 ARG A CA 1
ATOM 749 C C . ARG A 1 92 ? 4.347 7.974 -6.093 1.00 88.25 92 ARG A C 1
ATOM 751 O O . ARG A 1 92 ? 4.312 9.171 -6.370 1.00 88.25 92 ARG A O 1
ATOM 758 N N . HIS A 1 93 ? 3.434 7.382 -5.327 1.00 90.12 93 HIS A N 1
ATOM 759 C CA . HIS A 1 93 ? 2.219 8.039 -4.842 1.00 90.12 93 HIS A CA 1
ATOM 760 C C . HIS A 1 93 ? 2.283 8.455 -3.369 1.00 90.12 93 HIS A C 1
ATOM 762 O O . HIS A 1 93 ? 1.312 8.996 -2.844 1.00 90.12 93 HIS A O 1
ATOM 768 N N . GLU A 1 94 ? 3.420 8.267 -2.690 1.00 88.81 94 GLU A N 1
ATOM 769 C CA . GLU A 1 94 ? 3.544 8.423 -1.234 1.00 88.81 94 GLU A CA 1
ATOM 770 C C . GLU A 1 94 ? 3.053 9.797 -0.769 1.00 88.81 94 GLU A C 1
ATOM 772 O O . GLU A 1 94 ? 2.325 9.916 0.217 1.00 88.81 94 GLU A O 1
ATOM 777 N N . THR A 1 95 ? 3.423 10.849 -1.498 1.00 85.88 95 THR A N 1
ATOM 778 C CA . THR A 1 95 ? 3.038 12.217 -1.147 1.00 85.88 95 THR A CA 1
ATOM 779 C C . THR A 1 95 ? 1.522 12.414 -1.228 1.00 85.88 95 THR A C 1
ATOM 781 O O . THR A 1 95 ? 0.942 13.045 -0.342 1.00 85.88 95 THR A O 1
ATOM 784 N N . ALA A 1 96 ? 0.869 11.871 -2.258 1.00 85.31 96 ALA A N 1
ATOM 785 C CA . ALA A 1 96 ? -0.579 11.956 -2.431 1.00 85.31 96 ALA A CA 1
ATOM 786 C C . ALA A 1 96 ? -1.309 11.128 -1.366 1.00 85.31 96 ALA A C 1
ATOM 788 O O . ALA A 1 96 ? -2.201 11.640 -0.686 1.00 85.31 96 ALA A O 1
ATOM 789 N N . LEU A 1 97 ? -0.848 9.895 -1.140 1.00 86.69 97 LEU A N 1
ATOM 790 C CA . LEU A 1 97 ? -1.384 9.007 -0.116 1.00 86.69 97 LEU A CA 1
ATOM 791 C C . LEU A 1 97 ? -1.290 9.666 1.262 1.00 86.69 97 LEU A C 1
ATOM 793 O O . LEU A 1 97 ? -2.308 9.836 1.920 1.00 86.69 97 LEU A O 1
ATOM 797 N N . ARG A 1 98 ? -0.118 10.159 1.681 1.00 83.50 98 ARG A N 1
ATOM 798 C CA . ARG A 1 98 ? 0.052 10.825 2.989 1.00 83.50 98 ARG A CA 1
ATOM 799 C C . ARG A 1 98 ? -0.883 12.020 3.188 1.00 83.50 98 ARG A C 1
ATOM 801 O O . ARG A 1 98 ? -1.378 12.209 4.299 1.00 83.50 98 ARG A O 1
ATOM 808 N N . ARG A 1 99 ? -1.157 12.800 2.137 1.00 80.94 99 ARG A N 1
ATOM 809 C CA . ARG A 1 99 ? -2.118 13.916 2.196 1.00 80.94 99 ARG A CA 1
ATOM 810 C C . ARG A 1 99 ? -3.554 13.430 2.383 1.00 80.94 99 ARG A C 1
ATOM 812 O O . ARG A 1 99 ? -4.246 13.984 3.233 1.00 80.94 99 ARG A O 1
ATOM 819 N N . SER A 1 100 ? -3.974 12.392 1.654 1.00 76.56 100 SER A N 1
ATOM 820 C CA . SER A 1 100 ? -5.310 11.791 1.809 1.00 76.56 100 SER A CA 1
ATOM 821 C C . SER A 1 100 ? -5.553 11.352 3.252 1.00 76.56 100 SER A C 1
ATOM 823 O O . SER A 1 100 ? -6.577 11.661 3.853 1.00 76.56 100 SER A O 1
ATOM 825 N N . LEU A 1 101 ? -4.546 10.730 3.863 1.00 74.62 101 LEU A N 1
ATOM 826 C CA . LEU A 1 101 ? -4.632 10.245 5.240 1.00 74.62 101 LEU A CA 1
ATOM 827 C C . LEU A 1 101 ? -4.718 11.367 6.267 1.00 74.62 101 LEU A C 1
ATOM 829 O O . LEU A 1 101 ? -5.474 11.269 7.231 1.00 74.62 101 LEU A O 1
ATOM 833 N N . ALA A 1 102 ? -3.934 12.428 6.074 1.00 74.44 102 ALA A N 1
ATOM 834 C CA . ALA A 1 102 ? -3.994 13.598 6.939 1.00 74.44 102 ALA A CA 1
ATOM 835 C C . ALA A 1 102 ? -5.373 14.272 6.859 1.00 74.44 102 ALA A C 1
ATOM 837 O O . ALA A 1 102 ? -5.911 14.706 7.878 1.00 74.44 102 ALA A O 1
ATOM 838 N N . TYR A 1 103 ? -5.963 14.314 5.662 1.00 64.88 103 TYR A N 1
ATOM 839 C CA . TYR A 1 103 ? -7.300 14.852 5.439 1.00 64.88 103 TYR A CA 1
ATOM 840 C C . TYR A 1 103 ? -8.390 14.004 6.112 1.00 64.88 103 TYR A C 1
ATOM 842 O O . TYR A 1 103 ? -9.201 14.535 6.869 1.00 64.88 103 TYR A O 1
ATOM 850 N N . GLU A 1 104 ? -8.369 12.682 5.929 1.00 73.50 104 GLU A N 1
ATOM 851 C CA . GLU A 1 104 ? -9.308 11.763 6.586 1.00 73.50 104 GLU A CA 1
ATOM 852 C C . GLU A 1 104 ? -9.217 11.821 8.115 1.00 73.50 104 GLU A C 1
ATOM 854 O O . GLU A 1 104 ? -10.243 11.863 8.796 1.00 73.50 104 GLU A O 1
ATOM 859 N N . ALA A 1 105 ? -8.001 11.863 8.670 1.00 73.31 105 ALA A N 1
ATOM 860 C CA . ALA A 1 105 ? -7.791 11.970 10.112 1.00 73.31 105 ALA A CA 1
ATOM 861 C C . ALA A 1 105 ? -8.356 13.285 10.669 1.00 73.31 105 ALA A C 1
ATOM 863 O O . ALA A 1 105 ? -9.041 13.279 11.694 1.00 73.31 105 ALA A O 1
ATOM 864 N N . LYS A 1 106 ? -8.123 14.402 9.966 1.00 72.88 106 LYS A N 1
ATOM 865 C CA . LYS A 1 106 ? -8.675 15.713 10.325 1.00 72.88 106 LYS A CA 1
ATOM 866 C C . LYS A 1 106 ? -10.203 15.704 10.297 1.00 72.88 106 LYS A C 1
ATOM 868 O O . LYS A 1 106 ? -10.827 16.199 11.232 1.00 72.88 106 LYS A O 1
ATOM 873 N N . ASN A 1 107 ? -10.802 15.106 9.269 1.00 68.12 107 ASN A N 1
ATOM 874 C CA . ASN A 1 107 ? -12.255 15.005 9.158 1.00 68.12 107 ASN A CA 1
ATOM 875 C C . ASN A 1 107 ? -12.844 14.128 10.265 1.00 68.12 107 ASN A C 1
ATOM 877 O O . ASN A 1 107 ? -13.816 14.524 10.898 1.00 68.12 107 ASN A O 1
ATOM 881 N N . ARG A 1 108 ? -12.230 12.978 10.567 1.00 71.19 108 ARG A N 1
ATOM 882 C CA . ARG A 1 108 ? -12.676 12.107 11.664 1.00 71.19 108 ARG A CA 1
ATOM 883 C C . ARG A 1 108 ? -12.619 12.820 13.018 1.00 71.19 108 ARG A C 1
ATOM 885 O O . ARG A 1 108 ? -13.564 12.709 13.791 1.00 71.19 108 ARG A O 1
ATOM 892 N N . ALA A 1 109 ? -11.548 13.568 13.287 1.00 73.38 109 ALA A N 1
ATOM 893 C CA . ALA A 1 109 ? -11.420 14.359 14.510 1.00 73.38 109 ALA A CA 1
ATOM 894 C C . ALA A 1 109 ? -12.477 15.472 14.595 1.00 73.38 109 ALA A C 1
ATOM 896 O O . ALA A 1 109 ? -13.057 15.684 15.656 1.00 73.38 109 ALA A O 1
ATOM 897 N N . ALA A 1 110 ? -12.768 16.145 13.477 1.00 71.81 110 ALA A N 1
ATOM 898 C CA . ALA A 1 110 ? -13.812 17.163 13.417 1.00 71.81 110 ALA A CA 1
ATOM 899 C C . ALA A 1 11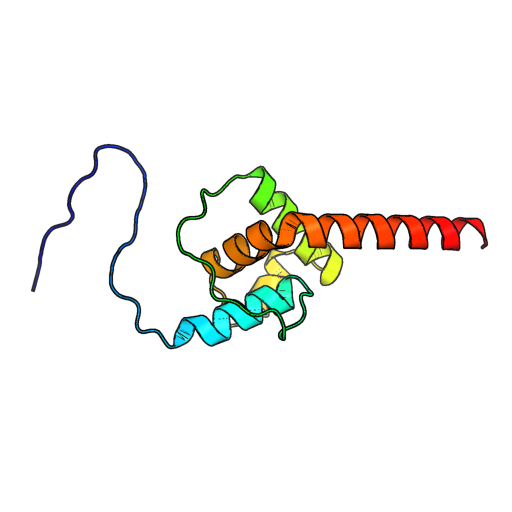0 ? -15.212 16.580 13.681 1.00 71.81 110 ALA A C 1
ATOM 901 O O . ALA A 1 110 ? -15.974 17.169 14.438 1.00 71.81 110 ALA A O 1
ATOM 902 N N . PHE A 1 111 ? -15.535 15.408 13.124 1.00 67.25 111 PHE A N 1
ATOM 903 C CA . PHE A 1 111 ? -16.808 14.725 13.391 1.00 67.25 111 PHE A CA 1
ATOM 904 C C . PHE A 1 111 ? -16.935 14.264 14.850 1.00 67.25 111 PHE A C 1
ATOM 906 O O . PHE A 1 111 ? -17.988 14.443 15.457 1.00 67.25 111 PHE A O 1
ATOM 913 N N . A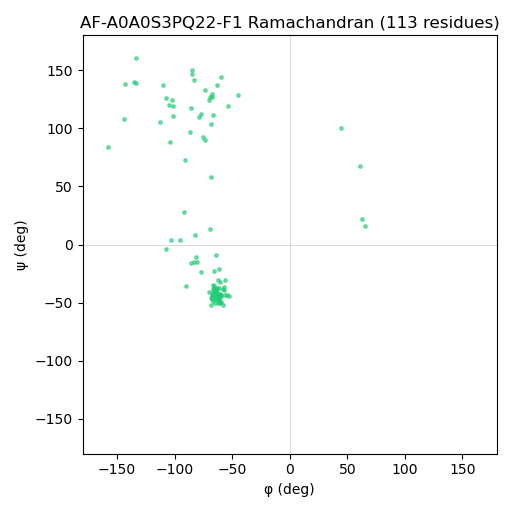LA A 1 112 ? -15.860 13.731 15.437 1.00 66.88 112 ALA A N 1
ATOM 914 C CA . ALA A 1 112 ? -15.848 13.317 16.840 1.00 66.88 112 ALA A CA 1
ATOM 915 C C . ALA A 1 112 ? -15.994 14.492 17.826 1.00 66.88 112 ALA A C 1
ATOM 917 O O . ALA A 1 112 ? -16.424 14.279 18.949 1.00 66.88 112 ALA A O 1
ATOM 918 N N . ALA A 1 113 ? -15.652 15.720 17.425 1.00 66.94 113 ALA A N 1
ATOM 919 C CA . ALA A 1 113 ? -15.803 16.914 18.259 1.00 66.94 113 ALA A CA 1
ATOM 920 C C . ALA A 1 113 ? -17.231 17.499 18.266 1.00 66.94 113 ALA A C 1
ATOM 922 O O . ALA A 1 113 ? -17.512 18.401 19.051 1.00 66.94 113 ALA A O 1
ATOM 923 N N . ILE A 1 114 ? -18.111 17.029 17.374 1.00 71.88 114 ILE A N 1
ATOM 924 C CA . ILE A 1 114 ? -19.497 17.515 17.219 1.00 71.88 114 ILE A CA 1
ATOM 925 C C . ILE A 1 114 ? -20.513 16.483 17.762 1.00 71.88 114 ILE A C 1
ATOM 927 O O . ILE A 1 114 ? -21.712 16.755 17.788 1.00 71.88 114 ILE A O 1
ATOM 931 N N . THR A 1 115 ? -20.043 15.312 18.207 1.00 58.09 115 THR A N 1
ATOM 932 C CA . THR A 1 115 ? -20.862 14.237 18.800 1.00 58.09 115 THR A CA 1
ATOM 933 C C . THR A 1 115 ? -20.634 14.178 20.303 1.00 58.09 115 THR A C 1
ATOM 935 O O . THR A 1 115 ? -21.621 13.962 21.036 1.00 58.09 115 THR A O 1
#